Protein AF-A0A1Z8UTF1-F1 (afdb_monomer)

Mean predicted aligned error: 18.26 Å

Nearest PDB structures (foldseek):
  1o7l-assembly1_B  TM=7.188E-01  e=2.288E+00  Escherichia coli
  1o7l-assembly2_C  TM=7.324E-01  e=2.574E+00  Escherichia coli
  7r7i-assembly2_B  TM=6.126E-01  e=2.427E+00  Homo sapiens
  1o7l-assembly1_A  TM=3.893E-01  e=2.574E+00  Escherichia coli
  8zx1-assembly1_D  TM=6.559E-01  e=8.355E+00  Escherichia coli

pLDDT: mean 74.08, std 11.65, range [50.91, 92.0]

Structure (mmCIF, N/CA/C/O backbone):
data_AF-A0A1Z8UTF1-F1
#
_entry.id   AF-A0A1Z8UTF1-F1
#
loop_
_atom_site.group_PDB
_atom_site.id
_atom_site.type_symbol
_atom_site.label_atom_id
_atom_site.label_alt_id
_atom_site.label_comp_id
_atom_site.label_asym_id
_atom_site.label_entity_id
_atom_site.label_seq_id
_atom_site.pdbx_PDB_ins_code
_atom_site.Cartn_x
_atom_site.Cartn_y
_atom_site.Cartn_z
_atom_site.occupancy
_atom_site.B_iso_or_equiv
_atom_site.auth_seq_id
_atom_site.auth_comp_id
_atom_site.auth_asym_id
_atom_site.auth_atom_id
_atom_site.pdbx_PDB_model_num
ATOM 1 N N . MET A 1 1 ? -3.679 -26.122 74.736 1.00 54.91 1 MET A N 1
ATOM 2 C CA . MET A 1 1 ? -4.363 -24.857 74.346 1.00 54.91 1 MET A CA 1
ATOM 3 C C . MET A 1 1 ? -3.913 -24.250 73.009 1.00 54.91 1 MET A C 1
ATOM 5 O O . MET A 1 1 ? -4.765 -23.720 72.304 1.00 54.91 1 MET A O 1
ATOM 9 N N . LYS A 1 2 ? -2.637 -24.357 72.600 1.00 55.38 2 LYS A N 1
ATOM 10 C CA . LYS A 1 2 ? -2.102 -23.748 71.357 1.00 55.38 2 LYS A CA 1
ATOM 11 C C . LYS A 1 2 ? -2.865 -24.110 70.060 1.00 55.38 2 LYS A C 1
ATOM 13 O O . LYS 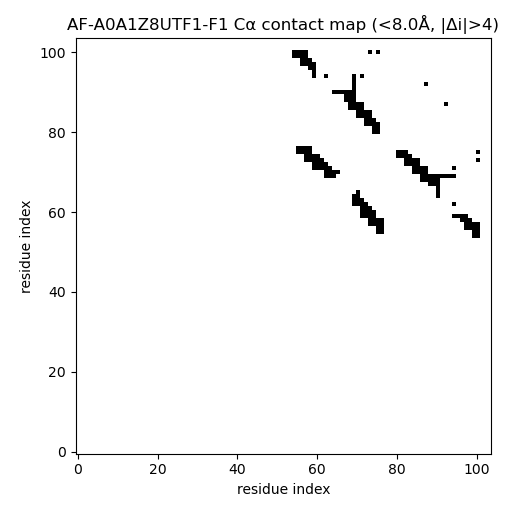A 1 2 ? -3.053 -23.252 69.202 1.00 55.38 2 LYS A O 1
AT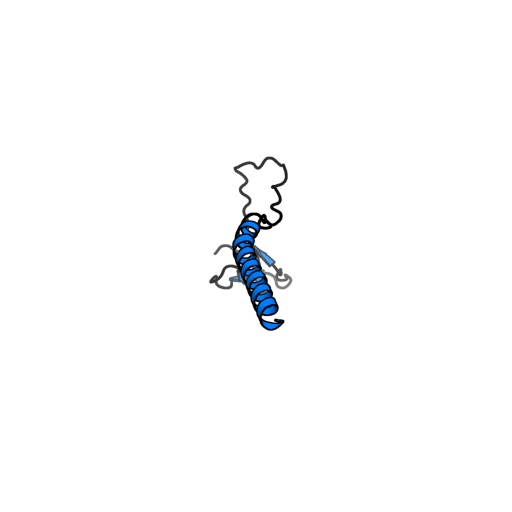OM 18 N N . ASN A 1 3 ? -3.388 -25.335 69.940 1.00 59.19 3 ASN A N 1
ATOM 19 C CA . ASN A 1 3 ? -4.069 -25.796 68.715 1.00 59.19 3 ASN A CA 1
ATOM 20 C C . ASN A 1 3 ? -5.473 -25.189 68.506 1.00 59.19 3 ASN A C 1
ATOM 22 O O . ASN A 1 3 ? -5.902 -25.025 67.364 1.00 59.19 3 ASN A O 1
ATOM 26 N N . LYS A 1 4 ? -6.180 -24.802 69.583 1.00 61.19 4 LYS A N 1
ATOM 27 C CA . LYS A 1 4 ? -7.477 -24.097 69.485 1.00 61.19 4 LYS A CA 1
ATOM 28 C C . LYS A 1 4 ? -7.295 -22.666 68.965 1.00 61.19 4 LYS A C 1
ATOM 30 O O . LYS A 1 4 ? -8.060 -22.235 68.108 1.00 61.19 4 LYS A O 1
ATOM 35 N N . ILE A 1 5 ? -6.248 -21.972 69.417 1.00 64.12 5 ILE A N 1
ATOM 36 C CA . ILE A 1 5 ? -5.926 -20.601 68.990 1.00 64.12 5 ILE A CA 1
ATOM 37 C C . ILE A 1 5 ? -5.532 -20.579 67.504 1.00 64.12 5 ILE A C 1
ATOM 39 O O . ILE A 1 5 ? -6.053 -19.757 66.751 1.00 64.12 5 ILE A O 1
ATOM 43 N N . LYS A 1 6 ? -4.721 -21.550 67.049 1.00 62.66 6 LYS A N 1
ATOM 44 C CA . LYS A 1 6 ? -4.388 -21.714 65.621 1.00 62.66 6 LYS A CA 1
ATOM 45 C C . LYS A 1 6 ? -5.628 -21.946 64.747 1.00 62.66 6 LYS A C 1
ATOM 47 O O . LYS A 1 6 ? -5.759 -21.311 63.707 1.00 62.66 6 LYS A O 1
ATOM 52 N N . LYS A 1 7 ? -6.582 -22.789 65.173 1.00 65.75 7 LYS A N 1
ATOM 53 C CA . LYS A 1 7 ? -7.844 -23.001 64.429 1.00 65.75 7 LYS A CA 1
ATOM 54 C C . LYS A 1 7 ? -8.691 -21.726 64.311 1.00 65.75 7 LYS A C 1
ATOM 56 O O . LYS A 1 7 ? -9.290 -21.500 63.264 1.00 65.75 7 LYS A O 1
ATOM 61 N N . ILE A 1 8 ? -8.736 -20.892 65.352 1.00 70.12 8 ILE A N 1
ATOM 62 C CA . ILE A 1 8 ? -9.473 -19.617 65.331 1.00 70.12 8 ILE A CA 1
ATOM 63 C C . ILE A 1 8 ? -8.789 -18.605 64.400 1.00 70.12 8 ILE A C 1
ATOM 65 O O . ILE A 1 8 ? -9.476 -17.938 63.630 1.00 70.12 8 ILE A O 1
ATOM 69 N N . GLN A 1 9 ? -7.454 -18.526 64.410 1.00 69.50 9 GLN A N 1
ATOM 70 C CA . GLN A 1 9 ? -6.699 -17.681 63.476 1.00 69.50 9 GLN A CA 1
ATOM 71 C C . GLN A 1 9 ? -6.912 -18.101 62.016 1.00 69.50 9 GLN A C 1
ATOM 73 O O . GLN A 1 9 ? -7.222 -17.252 61.186 1.00 69.50 9 GLN A O 1
ATOM 78 N N . MET A 1 10 ? -6.855 -19.402 61.711 1.00 72.06 10 MET A N 1
ATOM 79 C CA . MET A 1 10 ? -7.084 -19.905 60.348 1.00 72.06 10 MET A CA 1
ATOM 80 C C . MET A 1 10 ? -8.496 -19.597 59.837 1.00 72.06 10 MET A C 1
ATOM 82 O O . MET A 1 10 ? -8.660 -19.228 58.679 1.00 72.06 10 MET A O 1
ATOM 86 N N . ARG A 1 11 ? -9.518 -19.677 60.702 1.00 73.38 11 ARG A N 1
ATOM 87 C CA . ARG A 1 11 ? -10.898 -19.304 60.340 1.00 73.38 11 ARG A CA 1
ATOM 88 C C . ARG A 1 11 ? -11.039 -17.815 60.020 1.00 73.38 11 ARG A C 1
ATOM 90 O O . ARG A 1 11 ? -11.742 -17.477 59.077 1.00 73.38 11 ARG A O 1
ATOM 97 N N . LYS A 1 12 ? -10.357 -16.934 60.762 1.00 73.88 12 LYS A N 1
ATOM 98 C CA . LYS A 1 12 ? -10.355 -15.484 60.490 1.00 73.88 12 LYS A CA 1
ATOM 99 C C . LYS A 1 12 ? -9.678 -15.155 59.158 1.00 73.88 12 LYS A C 1
ATOM 101 O O . LYS A 1 12 ? -10.209 -14.352 58.400 1.00 73.88 12 LYS A O 1
ATOM 106 N N . ILE A 1 13 ? -8.562 -15.822 58.857 1.00 79.19 13 ILE A N 1
ATOM 107 C CA . ILE A 1 13 ? -7.843 -15.671 57.584 1.00 79.19 13 ILE A CA 1
ATOM 108 C C . ILE A 1 13 ? -8.728 -16.131 56.419 1.00 79.19 13 ILE A C 1
ATOM 110 O O . ILE A 1 13 ? -8.908 -15.386 55.458 1.00 79.19 13 ILE A O 1
ATOM 114 N N . LEU A 1 14 ? -9.362 -17.303 56.533 1.00 76.88 14 LEU A N 1
ATOM 115 C CA . LEU A 1 14 ? -10.258 -17.815 55.492 1.00 76.88 14 LEU A CA 1
ATOM 116 C C . LEU A 1 14 ? -11.429 -16.858 55.224 1.00 76.88 14 LEU A C 1
ATOM 118 O O . LEU A 1 14 ? -11.752 -16.578 54.074 1.00 76.88 14 LEU A O 1
ATOM 122 N N . ASN A 1 15 ? -12.017 -16.307 5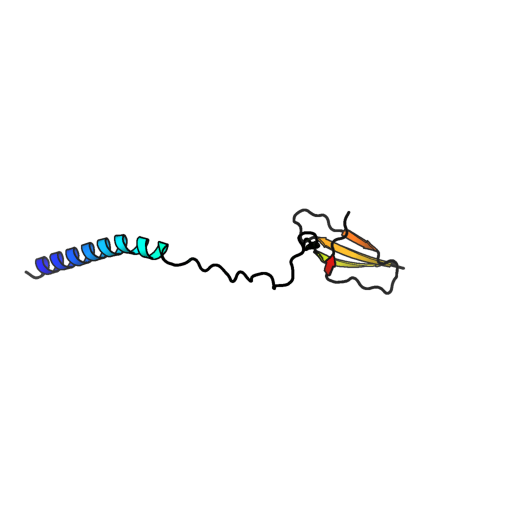6.290 1.00 77.38 15 ASN A N 1
ATOM 123 C CA . ASN A 1 15 ? -13.125 -15.364 56.177 1.00 77.38 15 ASN A CA 1
ATOM 124 C C . ASN A 1 15 ? -12.681 -14.032 55.546 1.00 77.38 15 ASN A C 1
ATOM 126 O O . ASN A 1 15 ? -13.404 -13.469 54.732 1.00 77.38 15 ASN A O 1
ATOM 130 N N . SER A 1 16 ? -11.466 -13.554 55.851 1.00 74.56 16 SER A N 1
ATOM 131 C CA . SER A 1 16 ? -10.913 -12.356 55.201 1.00 74.56 16 SER A CA 1
ATOM 132 C C . SER A 1 16 ? -10.662 -12.550 53.703 1.00 74.56 16 SER A C 1
ATOM 134 O O . SER A 1 16 ? -10.963 -11.653 52.921 1.00 74.56 16 SER A O 1
ATOM 136 N N . ILE A 1 17 ? -10.199 -13.730 53.278 1.00 80.88 17 ILE A N 1
ATOM 137 C CA . ILE A 1 17 ? -9.977 -14.048 51.857 1.00 80.88 17 ILE A CA 1
ATOM 138 C C . ILE A 1 17 ? -11.313 -14.085 51.095 1.00 80.88 17 ILE A C 1
ATOM 140 O O . ILE A 1 17 ? -11.414 -13.578 49.976 1.00 80.88 17 ILE A O 1
ATOM 144 N N . LEU A 1 18 ? -12.363 -14.624 51.720 1.00 77.19 18 LEU A N 1
ATOM 145 C CA . LEU A 1 18 ? -13.721 -14.656 51.167 1.00 77.19 18 LEU A CA 1
ATOM 146 C C . LEU A 1 18 ? -14.307 -13.249 50.964 1.00 77.19 18 LEU A C 1
ATOM 148 O O . LEU A 1 18 ? -14.915 -12.969 49.937 1.00 77.19 18 LEU A O 1
ATOM 152 N N . ILE A 1 19 ? -14.061 -12.333 51.901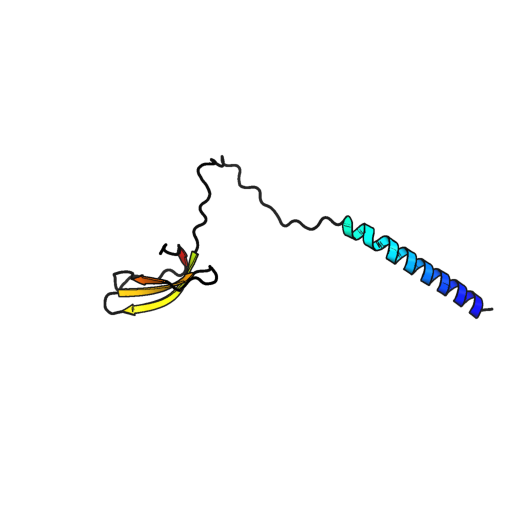 1.00 75.75 19 ILE A N 1
ATOM 153 C CA . ILE A 1 19 ? -14.506 -10.936 51.791 1.00 75.75 19 ILE A CA 1
ATOM 154 C C . ILE A 1 19 ? -13.751 -10.205 50.670 1.00 75.75 19 ILE A C 1
ATOM 156 O O . ILE A 1 19 ? -14.358 -9.495 49.870 1.00 75.75 19 ILE A O 1
ATOM 160 N N . ILE A 1 20 ? -12.435 -10.414 50.567 1.00 76.12 20 ILE A N 1
ATOM 161 C CA . ILE A 1 20 ? -11.594 -9.781 49.542 1.00 76.12 20 ILE A CA 1
ATOM 162 C C . ILE A 1 20 ? -12.002 -10.245 48.135 1.00 76.12 20 ILE A C 1
ATOM 164 O O . ILE A 1 20 ? -12.165 -9.420 47.240 1.00 76.12 20 ILE A O 1
ATOM 168 N N . THR A 1 21 ? -12.241 -11.544 47.937 1.00 74.81 21 THR A N 1
ATOM 169 C CA . THR A 1 21 ? -12.679 -12.087 46.635 1.00 74.81 21 THR A CA 1
ATOM 170 C C . THR A 1 21 ? -14.049 -11.567 46.191 1.00 74.81 21 THR A C 1
ATOM 172 O O . THR A 1 21 ? -14.263 -11.392 44.994 1.00 74.81 21 THR A O 1
ATOM 175 N N . PHE A 1 22 ? -14.945 -11.241 47.128 1.00 70.19 22 PHE A N 1
ATOM 176 C CA . PHE A 1 22 ? -16.245 -10.638 46.819 1.00 70.19 22 PHE A CA 1
ATOM 177 C C . PHE A 1 22 ? -16.165 -9.132 46.498 1.00 70.19 22 PHE A C 1
ATOM 179 O O . PHE A 1 22 ? -16.981 -8.621 45.736 1.00 70.19 22 PHE A O 1
ATOM 186 N N . LEU A 1 23 ? -15.174 -8.413 47.039 1.00 67.69 23 LEU A N 1
ATOM 187 C CA . LEU A 1 23 ? -15.019 -6.958 46.871 1.00 67.69 23 LEU A CA 1
ATOM 188 C C . LEU A 1 23 ? -14.171 -6.537 45.658 1.00 67.69 23 LEU A C 1
ATOM 190 O O . LEU A 1 23 ? -14.317 -5.417 45.181 1.00 67.69 23 LEU A O 1
ATOM 194 N N . ILE A 1 24 ? -13.300 -7.397 45.126 1.00 66.06 24 ILE A N 1
ATOM 195 C CA . ILE A 1 24 ? -12.437 -7.062 43.972 1.00 66.06 24 ILE A CA 1
ATOM 196 C C . ILE A 1 24 ? -13.204 -6.821 42.645 1.00 66.06 24 ILE A C 1
ATOM 198 O O . ILE A 1 24 ? -12.811 -5.914 41.902 1.00 66.06 24 ILE A O 1
ATOM 202 N N . PRO A 1 25 ? -14.291 -7.550 42.301 1.00 66.31 25 PRO A N 1
ATOM 203 C CA . PRO A 1 25 ? -14.962 -7.383 41.008 1.00 66.31 25 PRO A CA 1
ATOM 204 C C . PRO A 1 25 ? -15.567 -5.989 40.793 1.00 66.31 25 PRO A C 1
ATOM 206 O O . PRO A 1 25 ? -15.573 -5.497 39.663 1.00 66.31 25 PRO A O 1
ATOM 209 N N . SER A 1 26 ? -16.028 -5.319 41.854 1.00 61.50 26 SER A N 1
ATOM 210 C CA . SER A 1 26 ? -16.655 -3.992 41.757 1.00 61.50 26 SER A CA 1
ATOM 211 C C . SER A 1 26 ? -15.663 -2.893 41.365 1.00 61.50 26 SER A C 1
ATOM 213 O O . SER A 1 26 ? -16.026 -1.964 40.644 1.00 61.50 26 SER A O 1
ATOM 215 N N . ILE A 1 27 ? -14.390 -3.027 41.747 1.00 61.44 27 ILE A N 1
ATOM 216 C CA . ILE A 1 27 ? -13.339 -2.054 41.420 1.00 61.44 27 ILE A CA 1
ATOM 217 C C . ILE A 1 27 ? -12.987 -2.132 39.927 1.00 61.44 27 ILE A C 1
ATOM 219 O O . ILE A 1 27 ? -12.802 -1.101 39.283 1.00 61.44 27 ILE A O 1
ATOM 223 N N . SER A 1 28 ? -12.989 -3.332 39.337 1.00 60.22 28 SER A N 1
ATOM 224 C CA . SER A 1 28 ? -12.630 -3.540 37.924 1.00 60.22 28 SER A CA 1
ATOM 225 C C . SER A 1 28 ? -13.574 -2.857 36.921 1.00 60.22 28 SER A C 1
ATOM 227 O O . SER A 1 28 ? -13.146 -2.481 35.832 1.00 60.22 28 SER A O 1
ATOM 229 N N . ILE A 1 29 ? -14.837 -2.638 37.302 1.00 61.66 29 ILE A N 1
ATOM 230 C CA . ILE A 1 29 ? -15.855 -1.971 36.471 1.00 61.66 29 ILE A CA 1
ATOM 231 C C . ILE A 1 29 ? -15.664 -0.445 36.474 1.00 61.66 29 ILE A C 1
ATOM 233 O O . ILE A 1 29 ? -16.003 0.222 35.498 1.00 61.66 29 ILE A O 1
ATOM 237 N N . SER A 1 30 ? -15.083 0.105 37.545 1.00 59.81 30 SER A N 1
ATOM 238 C CA . SER A 1 30 ? -14.828 1.544 37.697 1.00 59.81 30 SER A CA 1
ATOM 239 C C . SER A 1 30 ? -13.543 2.039 37.033 1.00 59.81 30 SER A C 1
ATOM 241 O O . SER A 1 30 ? -13.357 3.248 36.918 1.00 59.81 30 SER A O 1
ATOM 243 N N . ILE A 1 31 ? -12.662 1.141 36.574 1.00 63.06 31 ILE A N 1
ATOM 244 C CA . ILE A 1 31 ? -11.443 1.542 35.866 1.00 63.06 31 ILE A CA 1
ATOM 245 C C . ILE A 1 31 ? -11.861 2.026 34.472 1.00 63.06 31 ILE A C 1
ATOM 247 O O . ILE A 1 31 ? -12.337 1.218 33.664 1.00 63.06 31 ILE A O 1
ATOM 251 N N . PRO A 1 32 ? -11.701 3.323 34.145 1.00 63.31 32 PRO A N 1
ATOM 252 C CA . PRO A 1 32 ? -11.996 3.802 32.809 1.00 63.31 32 PRO A CA 1
ATOM 253 C C . PRO A 1 32 ? -11.063 3.078 31.839 1.00 63.31 32 PRO A C 1
ATOM 255 O O . PRO A 1 32 ? -9.844 3.242 31.889 1.00 63.31 32 PRO A O 1
ATOM 258 N N . LYS A 1 33 ? -11.639 2.247 30.960 1.00 65.62 33 LYS A N 1
ATOM 259 C CA . LYS A 1 33 ? -10.919 1.657 29.825 1.00 65.62 33 LYS A CA 1
ATOM 260 C C . LYS A 1 33 ? -10.182 2.800 29.137 1.00 65.62 33 LYS A C 1
ATOM 262 O O . LYS A 1 33 ? -10.832 3.767 28.736 1.00 65.62 33 LYS A O 1
ATOM 267 N N . SER A 1 34 ? -8.858 2.716 29.039 1.00 60.91 34 SER A N 1
ATOM 268 C CA . SER A 1 34 ? -8.034 3.714 28.365 1.00 60.91 34 SER A CA 1
ATOM 269 C C . SER A 1 34 ? -8.470 3.810 26.902 1.00 60.91 34 SER A C 1
ATOM 271 O O . SER A 1 34 ? -8.008 3.083 26.026 1.00 60.91 34 SER A O 1
ATOM 273 N N . LYS A 1 35 ? -9.429 4.697 26.624 1.00 60.59 35 LYS A N 1
ATOM 274 C CA . LYS A 1 35 ? -9.753 5.107 25.265 1.00 60.59 35 LYS A CA 1
ATOM 275 C C . LYS A 1 35 ? -8.495 5.790 24.749 1.00 60.59 35 LYS A C 1
ATOM 277 O O . LYS A 1 35 ? -8.080 6.813 25.291 1.00 60.59 35 LYS A O 1
ATOM 282 N N . GLY A 1 36 ? -7.858 5.181 23.751 1.00 65.06 36 GLY A N 1
ATOM 283 C CA . GLY A 1 36 ? -6.748 5.800 23.038 1.00 65.06 36 GLY A CA 1
ATOM 284 C C . GLY A 1 36 ? -7.109 7.224 22.607 1.00 65.06 36 GLY A C 1
ATOM 285 O O . GLY A 1 36 ? -8.286 7.560 22.442 1.00 65.06 36 GLY A O 1
ATOM 286 N N . ARG A 1 37 ? -6.088 8.072 22.453 1.00 61.06 37 ARG A N 1
ATOM 287 C CA . ARG A 1 37 ? -6.254 9.477 22.066 1.00 61.06 37 ARG A CA 1
ATOM 288 C C . ARG A 1 37 ? -7.076 9.563 20.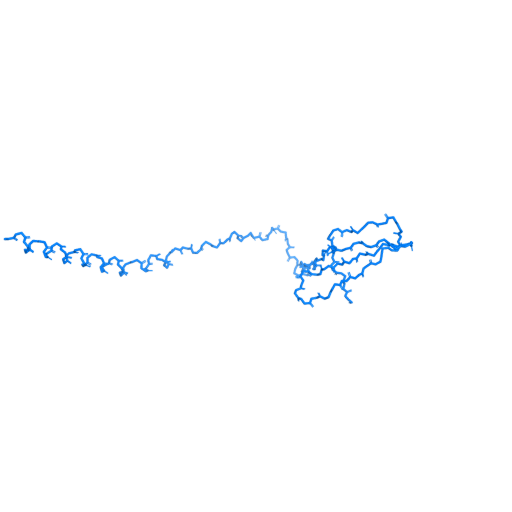783 1.00 61.06 37 ARG A C 1
ATOM 290 O O . ARG A 1 37 ? -6.609 9.190 19.712 1.00 61.06 37 ARG A O 1
ATOM 297 N N . THR A 1 38 ? -8.310 10.032 20.912 1.00 63.81 38 THR A N 1
ATOM 298 C CA . THR A 1 38 ? -9.150 10.359 19.765 1.00 63.81 38 THR A CA 1
ATOM 299 C C . THR A 1 38 ? -8.911 11.834 19.494 1.00 63.81 38 THR A C 1
ATOM 301 O O . THR A 1 38 ? -9.404 12.683 20.230 1.00 63.81 38 THR A O 1
ATOM 304 N N . TYR A 1 39 ? -8.062 12.135 18.514 1.00 54.75 39 TYR A N 1
ATOM 305 C CA . TYR A 1 39 ? -7.832 13.509 18.084 1.00 54.75 39 TYR A CA 1
ATOM 306 C C . TYR A 1 39 ? -9.093 14.000 17.372 1.00 54.75 39 TYR A C 1
ATOM 308 O O . TYR A 1 39 ? -9.574 13.351 16.440 1.00 54.75 39 TYR A O 1
ATOM 316 N N . ALA A 1 40 ? -9.657 15.106 17.855 1.00 65.44 40 ALA A N 1
ATOM 317 C CA . ALA A 1 40 ? -10.715 15.803 17.142 1.00 65.44 40 ALA A CA 1
ATOM 318 C C . ALA A 1 40 ? -10.151 16.305 15.799 1.00 65.44 40 ALA A C 1
ATOM 320 O O . ALA A 1 40 ? -8.989 16.717 15.758 1.00 65.44 40 ALA A O 1
ATOM 321 N N . PRO A 1 41 ? -10.919 16.236 14.700 1.00 63.00 41 PRO A N 1
ATOM 322 C CA . PRO A 1 41 ? -10.486 16.826 13.440 1.00 63.00 41 PRO A CA 1
ATOM 323 C C . PRO A 1 41 ? -10.255 18.328 13.644 1.00 63.00 41 PRO A C 1
ATOM 325 O O . PRO A 1 41 ? -11.051 18.978 14.320 1.00 63.00 41 PRO A O 1
ATOM 328 N N . GLU A 1 42 ? -9.156 18.852 13.094 1.00 68.31 42 GLU A N 1
ATOM 329 C CA . GLU A 1 42 ? -8.799 20.271 13.195 1.00 68.31 42 GLU A CA 1
ATOM 330 C C . GLU A 1 42 ? -9.965 21.162 12.742 1.00 68.31 42 GLU A C 1
ATOM 332 O O . GLU A 1 42 ? -10.651 20.852 11.763 1.00 68.31 42 GLU A O 1
ATOM 337 N N . GLU A 1 43 ? -10.201 22.251 13.481 1.00 57.19 43 GLU A N 1
ATOM 338 C CA . GLU A 1 43 ? -11.278 23.220 13.260 1.00 57.19 43 GLU A CA 1
ATOM 339 C C . GLU A 1 43 ? -11.053 24.014 11.962 1.00 57.19 43 GLU A C 1
ATOM 341 O O . GLU A 1 43 ? -10.668 25.177 11.949 1.00 57.19 43 GLU A O 1
ATOM 346 N N . GLY A 1 44 ? -11.304 23.365 10.833 1.00 53.56 44 GLY A N 1
ATOM 347 C CA . GLY A 1 44 ? -11.541 23.987 9.541 1.00 53.56 44 GLY A CA 1
ATOM 348 C C . GLY A 1 44 ? -12.870 23.457 9.035 1.00 53.56 44 GLY A C 1
ATOM 349 O O . GLY A 1 44 ? -13.071 22.245 9.016 1.00 53.56 44 GLY A O 1
ATOM 350 N N . THR A 1 45 ? -13.791 24.352 8.681 1.00 57.12 45 THR A N 1
ATOM 351 C CA . THR A 1 45 ? -15.135 24.072 8.155 1.00 57.12 45 THR A CA 1
ATOM 352 C C . THR A 1 45 ? -15.164 22.803 7.302 1.00 57.12 45 THR A C 1
ATOM 354 O O . THR A 1 45 ? -14.811 22.800 6.122 1.00 57.12 45 THR A O 1
ATOM 357 N N . PHE A 1 46 ? -15.577 21.699 7.932 1.00 50.91 46 PHE A N 1
ATOM 358 C CA . PHE A 1 46 ? -15.707 20.397 7.296 1.00 50.91 46 PHE A CA 1
ATOM 359 C C . PHE A 1 46 ? -16.931 20.449 6.386 1.00 50.91 46 PHE A C 1
ATOM 361 O O . PHE A 1 46 ? -18.049 20.075 6.746 1.00 50.91 46 PHE A O 1
ATOM 368 N N . ASP A 1 47 ? -16.718 21.026 5.212 1.00 58.41 47 ASP A N 1
ATOM 369 C CA . ASP A 1 47 ? -17.688 21.144 4.147 1.00 58.41 47 ASP A CA 1
ATOM 370 C C . ASP A 1 47 ? -18.187 19.728 3.819 1.00 58.41 47 ASP A C 1
ATOM 372 O O . ASP A 1 47 ? -17.416 18.882 3.361 1.00 58.41 47 ASP A O 1
ATOM 376 N N . ARG A 1 48 ? -19.466 19.417 4.087 1.00 59.12 48 ARG A N 1
ATOM 377 C CA . ARG A 1 48 ? -20.025 18.047 3.959 1.00 59.12 48 ARG A CA 1
ATOM 378 C C . ARG A 1 48 ? -19.867 17.457 2.547 1.00 59.12 48 ARG A C 1
ATOM 380 O O . ARG A 1 48 ? -20.039 16.253 2.357 1.00 59.12 48 ARG A O 1
ATOM 387 N N . ARG A 1 49 ? -19.549 18.302 1.559 1.00 57.81 49 ARG A N 1
ATOM 388 C CA . ARG A 1 49 ? -19.272 17.937 0.163 1.00 57.81 49 ARG A CA 1
ATOM 389 C C . ARG A 1 49 ? -17.817 17.511 -0.076 1.00 57.81 49 ARG A C 1
ATOM 391 O O . ARG A 1 49 ? -17.571 16.722 -0.985 1.00 57.81 49 ARG A O 1
ATOM 398 N N . LYS A 1 50 ? -16.862 17.939 0.756 1.00 56.66 50 LYS A N 1
ATOM 399 C CA . LYS A 1 50 ? -15.468 17.465 0.750 1.00 56.66 50 LYS A CA 1
ATOM 400 C C . LYS A 1 50 ? -15.340 16.229 1.637 1.00 56.66 50 LYS A C 1
ATOM 402 O O . LYS A 1 50 ? -14.735 16.238 2.704 1.00 56.66 50 LYS A O 1
ATOM 407 N N . ARG A 1 51 ? -15.916 15.116 1.182 1.00 58.41 51 ARG A N 1
ATOM 408 C CA . ARG A 1 51 ? -15.631 13.808 1.780 1.00 58.41 51 ARG A CA 1
ATOM 409 C C . ARG A 1 51 ? -14.131 13.535 1.586 1.00 58.41 51 ARG A C 1
ATOM 411 O O . ARG A 1 51 ? -13.666 13.543 0.450 1.00 58.41 51 ARG A O 1
ATOM 418 N N . ILE A 1 52 ? -13.373 13.319 2.663 1.00 62.09 52 ILE A N 1
ATOM 419 C CA . ILE A 1 52 ? -11.951 12.950 2.574 1.00 62.09 52 ILE A CA 1
ATOM 420 C C . ILE A 1 52 ? -11.870 11.596 1.850 1.00 62.09 52 ILE A C 1
ATOM 422 O O . ILE A 1 52 ? -12.190 10.552 2.418 1.00 62.09 52 ILE A O 1
ATOM 426 N N . VAL A 1 53 ? -11.511 11.608 0.563 1.00 64.50 53 VAL A N 1
ATOM 427 C CA . VAL A 1 53 ? -11.363 10.391 -0.244 1.00 64.50 53 VAL A CA 1
ATOM 428 C C . VAL A 1 53 ? -10.011 9.768 0.085 1.00 64.50 53 VAL A C 1
ATOM 430 O O . VAL A 1 53 ? -8.983 10.163 -0.459 1.00 64.50 53 VAL A O 1
ATOM 433 N N . ILE A 1 54 ? -10.006 8.779 0.979 1.00 65.06 54 ILE A N 1
ATOM 434 C CA . ILE A 1 54 ? -8.806 7.988 1.268 1.00 65.06 54 ILE A CA 1
ATOM 435 C C . ILE A 1 54 ? -8.540 7.079 0.062 1.00 65.06 54 ILE A C 1
ATOM 437 O O . ILE A 1 54 ? -9.268 6.114 -0.182 1.00 65.06 54 ILE A O 1
ATOM 441 N N . GLN A 1 55 ? -7.511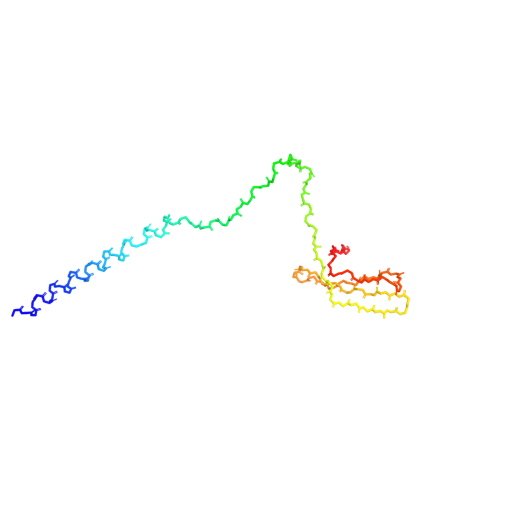 7.406 -0.722 1.00 77.00 55 GLN A N 1
ATOM 442 C CA . GLN A 1 55 ? -7.117 6.606 -1.879 1.00 77.00 55 GLN A CA 1
ATOM 443 C C . GLN A 1 55 ? -6.363 5.341 -1.426 1.00 77.00 55 GLN A C 1
ATOM 445 O O . GLN A 1 55 ? -5.455 5.434 -0.597 1.00 77.00 55 GLN A O 1
ATOM 450 N N . PRO A 1 56 ? -6.704 4.148 -1.948 1.00 80.19 56 PRO A N 1
ATOM 451 C CA . PRO A 1 56 ? -5.988 2.924 -1.610 1.00 80.19 56 PRO A CA 1
ATOM 452 C C . PRO A 1 56 ? -4.566 2.953 -2.183 1.00 80.19 56 PRO A C 1
ATOM 454 O O . PRO A 1 56 ? -4.380 3.224 -3.369 1.00 80.19 56 PRO A O 1
ATOM 457 N N . LYS A 1 57 ? -3.574 2.628 -1.348 1.00 87.69 57 LYS A N 1
ATOM 458 C CA . LYS A 1 57 ? -2.162 2.563 -1.741 1.00 87.69 57 LYS A CA 1
ATOM 459 C C . LYS A 1 57 ? -1.739 1.160 -2.177 1.00 87.69 57 LYS A C 1
ATOM 461 O O . LYS A 1 57 ? -2.193 0.155 -1.623 1.00 87.69 57 LYS A O 1
ATOM 466 N N . CYS A 1 58 ? -0.836 1.120 -3.148 1.00 89.62 58 CYS A N 1
ATOM 467 C CA . CYS A 1 58 ? -0.199 -0.070 -3.690 1.00 89.62 58 CYS A CA 1
ATOM 468 C C . CYS A 1 58 ? 1.323 0.042 -3.521 1.00 89.62 58 CYS A C 1
ATOM 470 O O . CYS A 1 58 ? 1.886 1.127 -3.674 1.00 89.62 58 CYS A O 1
ATOM 472 N N . ARG A 1 59 ? 1.982 -1.072 -3.196 1.00 89.62 59 ARG A N 1
ATOM 473 C CA . ARG A 1 59 ? 3.434 -1.148 -2.967 1.00 89.62 59 ARG A CA 1
ATOM 474 C C . ARG A 1 59 ? 4.122 -1.869 -4.111 1.00 89.62 59 ARG A C 1
ATOM 476 O O . ARG A 1 59 ? 3.576 -2.842 -4.621 1.00 89.62 59 ARG A O 1
ATOM 483 N N . LEU A 1 60 ? 5.294 -1.393 -4.509 1.00 91.62 60 LEU A N 1
ATOM 484 C CA . LEU A 1 60 ? 6.089 -2.032 -5.553 1.00 91.62 60 LEU A CA 1
ATOM 485 C C . LEU A 1 60 ? 6.603 -3.398 -5.070 1.00 91.62 60 LEU A C 1
ATOM 487 O O . LEU A 1 60 ? 7.148 -3.497 -3.972 1.00 91.62 60 LEU A O 1
ATOM 491 N N . ILE A 1 61 ? 6.434 -4.428 -5.898 1.00 91.94 61 ILE A N 1
ATOM 492 C CA . ILE A 1 61 ? 6.961 -5.784 -5.687 1.00 91.94 61 ILE A CA 1
ATOM 493 C C . ILE A 1 61 ? 8.225 -5.978 -6.517 1.00 91.94 61 ILE A C 1
ATOM 495 O O . ILE A 1 61 ? 9.249 -6.423 -6.006 1.00 91.94 61 ILE A O 1
ATOM 499 N N . SER A 1 62 ? 8.140 -5.658 -7.809 1.00 89.19 62 SER A N 1
ATOM 500 C CA . SER A 1 62 ? 9.221 -5.889 -8.757 1.00 89.19 62 SER A CA 1
ATOM 501 C C . SER A 1 62 ? 9.258 -4.827 -9.839 1.00 89.19 62 SER A C 1
ATOM 503 O O . SER A 1 62 ? 8.222 -4.363 -10.309 1.00 89.19 62 SER A O 1
ATOM 505 N N . GLU A 1 63 ? 10.472 -4.504 -10.261 1.00 88.56 63 GLU A N 1
ATOM 506 C CA . GLU A 1 63 ? 10.768 -3.685 -11.428 1.00 88.56 63 GLU A CA 1
ATOM 507 C C . GLU A 1 63 ? 11.472 -4.574 -12.455 1.00 88.56 63 GLU A C 1
ATOM 509 O O . GLU A 1 63 ? 12.442 -5.264 -12.131 1.00 88.56 63 GLU A O 1
ATOM 514 N N . ARG A 1 64 ? 10.970 -4.591 -13.690 1.00 88.12 64 ARG A N 1
ATOM 515 C CA . ARG A 1 64 ? 11.574 -5.308 -14.815 1.00 88.12 64 ARG A CA 1
ATOM 516 C C . ARG A 1 64 ? 11.889 -4.313 -15.919 1.00 88.12 64 ARG A C 1
ATOM 518 O O . ARG A 1 64 ? 10.994 -3.642 -16.424 1.00 88.12 64 ARG A O 1
ATOM 525 N N . LYS A 1 65 ? 13.161 -4.238 -16.306 1.00 86.69 65 LYS A N 1
ATOM 526 C CA . LYS A 1 65 ? 13.614 -3.406 -17.424 1.00 86.69 65 LYS A CA 1
ATOM 527 C C . LYS A 1 65 ? 13.525 -4.222 -18.706 1.00 86.69 65 LYS A C 1
ATOM 529 O O . LYS A 1 65 ? 14.179 -5.255 -18.827 1.00 86.69 65 LYS A O 1
ATOM 534 N N . VAL A 1 66 ? 12.690 -3.772 -19.627 1.00 83.75 66 VAL A N 1
ATOM 535 C CA . VAL A 1 66 ? 12.491 -4.357 -20.954 1.00 83.75 66 VAL A CA 1
ATOM 536 C C . VAL A 1 66 ? 13.148 -3.404 -21.963 1.00 83.75 66 VAL A C 1
ATOM 538 O O . VAL A 1 66 ? 13.197 -2.200 -21.714 1.00 83.75 66 VAL A O 1
ATOM 541 N N . PRO A 1 67 ? 13.712 -3.877 -23.084 1.00 83.75 67 PRO A N 1
ATOM 542 C CA . PRO A 1 67 ? 14.232 -2.971 -24.103 1.00 83.75 67 PRO A CA 1
ATOM 543 C C . PRO A 1 67 ? 13.158 -1.960 -24.539 1.00 83.75 67 PRO A C 1
ATOM 545 O O . PRO A 1 67 ? 12.138 -2.337 -25.107 1.00 83.75 67 PRO A O 1
ATOM 548 N N . GLY A 1 68 ? 13.389 -0.681 -24.228 1.00 82.00 68 GLY A N 1
ATOM 549 C CA . GLY A 1 68 ? 12.464 0.421 -24.507 1.00 82.00 68 GLY A CA 1
ATOM 550 C C . GLY A 1 68 ? 11.430 0.739 -23.417 1.00 82.00 68 GLY A C 1
ATOM 551 O O . GLY A 1 68 ? 10.734 1.739 -23.564 1.00 82.00 68 GLY A O 1
ATOM 552 N N . ASP A 1 69 ? 11.335 -0.028 -22.322 1.00 83.31 69 ASP A N 1
ATOM 553 C CA . ASP A 1 69 ? 10.327 0.209 -21.275 1.00 83.31 69 ASP A CA 1
ATOM 554 C C . ASP A 1 69 ? 10.732 -0.303 -19.877 1.00 83.31 69 ASP A C 1
ATOM 556 O O . ASP A 1 69 ? 11.634 -1.122 -19.702 1.00 83.31 69 ASP A O 1
ATOM 560 N N . VAL A 1 70 ? 10.030 0.165 -18.850 1.00 85.88 70 VAL A N 1
ATOM 561 C CA . VAL A 1 70 ? 10.154 -0.295 -17.469 1.00 85.88 70 VAL A CA 1
ATOM 562 C C . VAL A 1 70 ? 8.780 -0.739 -16.979 1.00 85.88 70 VAL A C 1
ATOM 564 O O . VAL A 1 70 ? 7.828 0.043 -16.937 1.00 85.88 70 VAL A O 1
ATOM 567 N N . VAL A 1 71 ? 8.691 -2.016 -16.605 1.00 88.31 71 VAL A N 1
ATOM 568 C CA . VAL A 1 71 ? 7.476 -2.653 -16.093 1.00 88.31 71 VAL A CA 1
ATOM 569 C C . VAL A 1 71 ? 7.548 -2.722 -14.573 1.00 88.31 71 VAL A C 1
ATOM 571 O O . VAL A 1 71 ? 8.437 -3.359 -14.005 1.00 88.31 71 VAL A O 1
ATOM 574 N N . CYS A 1 72 ? 6.585 -2.089 -13.913 1.00 89.94 72 CYS A N 1
ATOM 575 C CA . CYS A 1 72 ? 6.456 -2.055 -12.463 1.00 89.94 72 CYS A CA 1
ATOM 576 C C . CYS A 1 72 ? 5.286 -2.936 -12.016 1.00 89.94 72 CYS A C 1
ATOM 578 O O . CYS A 1 72 ? 4.137 -2.675 -12.374 1.00 89.94 72 CYS A O 1
ATOM 580 N N . THR A 1 73 ? 5.550 -3.943 -11.188 1.00 91.00 73 THR A N 1
ATOM 581 C CA . THR A 1 73 ? 4.513 -4.798 -10.595 1.00 91.00 73 THR A CA 1
ATOM 582 C C . THR A 1 73 ? 4.197 -4.325 -9.182 1.00 91.00 73 THR A C 1
ATOM 584 O O . THR A 1 73 ? 5.083 -4.252 -8.331 1.00 91.00 73 T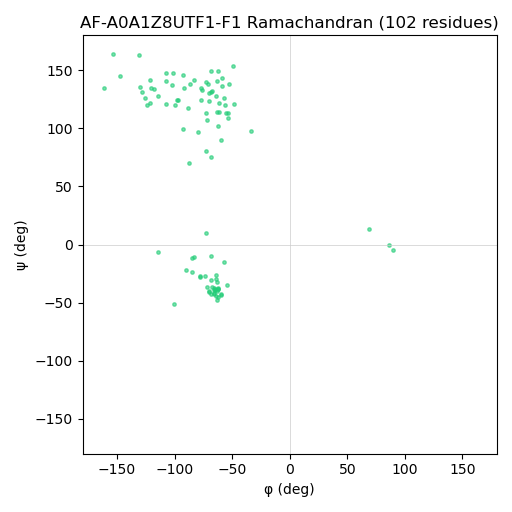HR A O 1
ATOM 587 N N . TYR A 1 74 ? 2.929 -4.034 -8.911 1.00 92.00 74 TYR A N 1
ATOM 588 C CA . TYR A 1 74 ? 2.443 -3.477 -7.656 1.00 92.00 74 TYR A CA 1
ATOM 589 C C . TYR A 1 74 ? 1.466 -4.415 -6.938 1.00 92.00 74 TYR A C 1
ATOM 591 O O . TYR A 1 74 ? 0.493 -4.886 -7.531 1.00 92.00 74 TYR A O 1
ATOM 599 N N . GLN A 1 75 ? 1.668 -4.592 -5.630 1.00 89.88 75 GLN A N 1
ATOM 600 C CA . GLN A 1 75 ? 0.757 -5.296 -4.732 1.00 89.88 75 GLN A CA 1
ATOM 601 C C . GLN A 1 75 ? -0.234 -4.324 -4.104 1.00 89.88 75 GLN A C 1
ATOM 603 O O . GLN A 1 75 ? 0.145 -3.278 -3.565 1.00 89.88 75 GLN A O 1
ATOM 608 N N . SER A 1 76 ? -1.511 -4.696 -4.086 1.00 87.31 76 SER A N 1
ATOM 609 C CA . SER A 1 76 ? -2.507 -3.964 -3.306 1.00 87.31 76 SER A CA 1
ATOM 610 C C . SER A 1 76 ? -2.497 -4.410 -1.846 1.00 87.31 76 SER A C 1
ATOM 612 O O . SER A 1 76 ? -2.422 -5.597 -1.549 1.00 87.31 76 SER A O 1
ATOM 614 N N . GLN A 1 77 ? -2.676 -3.467 -0.918 1.00 81.06 77 GLN A N 1
ATOM 615 C CA . GLN A 1 77 ? -2.874 -3.787 0.503 1.00 81.06 77 GLN A CA 1
ATOM 616 C C . GLN A 1 77 ? -4.223 -4.475 0.791 1.00 81.06 77 GLN A C 1
ATOM 618 O O . GLN A 1 77 ? -4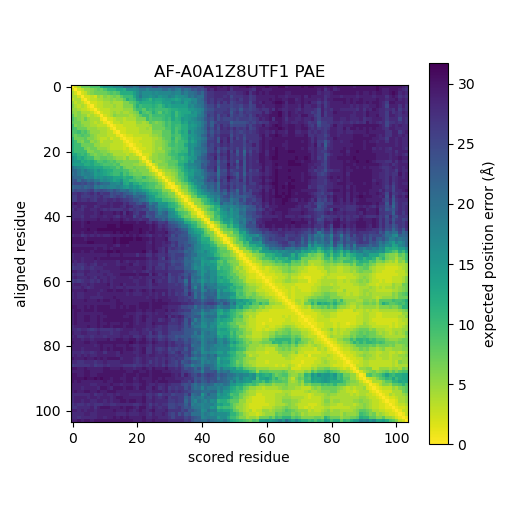.456 -4.958 1.899 1.00 81.06 77 GLN A O 1
ATOM 623 N N . LYS A 1 78 ? -5.142 -4.523 -0.184 1.00 82.12 78 LYS A N 1
ATOM 624 C CA . LYS A 1 78 ? -6.423 -5.219 -0.035 1.00 82.12 78 LYS A CA 1
ATOM 625 C C . LYS A 1 78 ? -6.231 -6.730 -0.167 1.00 82.12 78 LYS A C 1
ATOM 627 O O . LYS A 1 78 ? -5.760 -7.211 -1.194 1.00 82.12 78 LYS A O 1
ATOM 632 N N . ARG A 1 79 ? -6.673 -7.483 0.847 1.00 75.94 79 ARG A N 1
ATOM 633 C CA . ARG A 1 79 ? -6.670 -8.955 0.825 1.00 75.94 79 ARG A CA 1
ATOM 634 C C . ARG A 1 79 ? -7.463 -9.477 -0.382 1.00 75.94 79 ARG A C 1
ATOM 636 O O . ARG A 1 79 ? -8.614 -9.092 -0.566 1.00 75.94 79 ARG A O 1
ATOM 643 N N . GLY A 1 80 ? -6.838 -10.338 -1.187 1.00 79.19 80 GLY A N 1
ATOM 644 C CA . GLY A 1 80 ? -7.452 -10.984 -2.358 1.00 79.19 80 GLY A CA 1
ATOM 645 C C . GLY A 1 80 ? -7.391 -10.189 -3.669 1.00 79.19 80 GLY A C 1
ATOM 646 O O . GLY A 1 80 ? -7.873 -10.670 -4.693 1.00 79.19 80 GLY A O 1
ATOM 647 N N . ALA A 1 81 ? -6.805 -8.989 -3.678 1.00 82.62 81 ALA A N 1
ATOM 648 C CA . ALA A 1 81 ? -6.576 -8.256 -4.918 1.00 82.62 81 ALA A CA 1
ATOM 649 C C . ALA A 1 81 ? -5.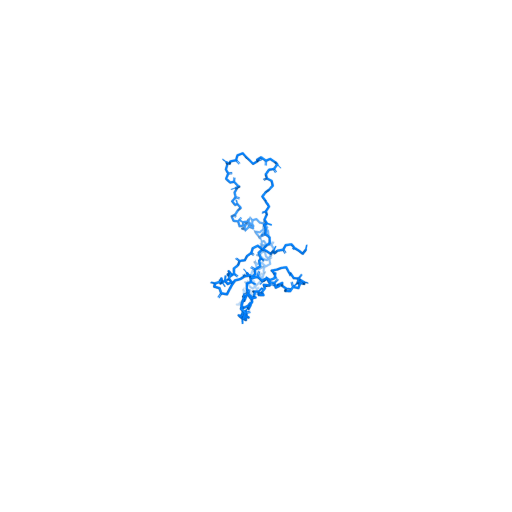377 -8.843 -5.683 1.00 82.62 81 ALA A C 1
ATOM 651 O O . ALA A 1 81 ? -4.332 -9.099 -5.093 1.00 82.62 81 ALA A O 1
ATOM 652 N N . LYS A 1 82 ? -5.539 -9.034 -7.000 1.00 85.31 82 LYS A N 1
ATOM 653 C CA . LYS A 1 82 ? -4.443 -9.444 -7.890 1.00 85.31 82 LYS A CA 1
ATOM 654 C C . LYS A 1 82 ? -3.412 -8.324 -8.028 1.00 85.31 82 LYS A C 1
ATOM 656 O O . LYS A 1 82 ? -3.787 -7.145 -8.016 1.00 85.31 82 LYS A O 1
ATOM 661 N N . ASP A 1 83 ? -2.163 -8.719 -8.231 1.00 87.69 83 ASP A N 1
ATOM 662 C CA . ASP A 1 83 ? -1.069 -7.807 -8.549 1.00 87.69 83 ASP A CA 1
ATOM 663 C C . ASP A 1 83 ? -1.336 -7.088 -9.876 1.00 87.69 83 ASP A C 1
ATOM 665 O O . ASP A 1 83 ? -2.040 -7.598 -10.756 1.00 87.69 83 ASP A O 1
ATOM 669 N N . LYS A 1 84 ? -0.836 -5.857 -9.984 1.00 85.94 84 LYS A N 1
ATOM 670 C CA . LYS A 1 84 ? -1.053 -4.988 -11.145 1.00 85.94 84 LYS A CA 1
ATOM 671 C C . LYS A 1 84 ? 0.271 -4.606 -11.773 1.00 85.94 84 LYS A C 1
ATOM 673 O O . LYS A 1 84 ? 1.181 -4.202 -11.059 1.00 85.94 84 LYS A O 1
ATOM 678 N N . GLU A 1 85 ? 0.344 -4.683 -13.091 1.00 88.00 85 GLU A N 1
ATOM 679 C CA . GLU A 1 85 ? 1.516 -4.281 -13.865 1.00 88.00 85 GLU A CA 1
ATOM 680 C C . GLU A 1 85 ? 1.268 -2.916 -14.506 1.00 88.00 85 GLU A C 1
ATOM 682 O O . GLU A 1 85 ? 0.165 -2.631 -14.978 1.00 88.00 85 GLU A O 1
ATOM 687 N N . ILE A 1 86 ? 2.280 -2.054 -14.467 1.00 86.69 86 ILE A N 1
ATOM 688 C CA . ILE A 1 86 ? 2.253 -0.709 -15.040 1.00 86.69 86 ILE A CA 1
ATOM 689 C C . ILE A 1 86 ? 3.473 -0.547 -15.937 1.00 86.69 86 ILE A C 1
ATOM 691 O O . ILE A 1 86 ? 4.592 -0.830 -15.513 1.00 86.69 86 ILE A O 1
ATOM 695 N N . TYR A 1 87 ? 3.232 -0.061 -17.148 1.00 86.88 87 TYR A N 1
ATOM 696 C CA . TYR A 1 87 ? 4.249 0.268 -18.140 1.00 86.88 87 TYR A CA 1
ATOM 697 C C . TYR A 1 87 ? 4.536 1.768 -18.067 1.00 86.88 87 TYR A C 1
ATOM 699 O O . TYR A 1 87 ? 3.606 2.576 -18.136 1.00 86.88 87 TYR A O 1
ATOM 707 N N . LEU A 1 88 ? 5.799 2.148 -17.866 1.00 84.56 88 LEU A N 1
ATOM 708 C CA . LEU A 1 88 ? 6.200 3.553 -17.728 1.00 84.56 88 LEU A CA 1
ATOM 709 C C . LEU A 1 88 ? 6.440 4.249 -19.080 1.00 84.56 88 LEU A C 1
ATOM 711 O O . LEU A 1 88 ? 6.553 5.474 -19.113 1.00 84.56 88 LEU A O 1
ATOM 715 N N . GLY A 1 89 ? 6.507 3.496 -20.181 1.00 76.00 89 GLY A N 1
ATOM 716 C CA . GLY A 1 89 ? 6.589 3.990 -21.556 1.00 76.00 89 GLY A CA 1
ATOM 717 C C . GLY A 1 89 ? 7.905 4.685 -21.915 1.00 76.00 89 GLY A C 1
ATOM 718 O O . GLY A 1 89 ? 7.960 5.389 -22.922 1.00 76.00 89 GLY A O 1
ATOM 719 N N . SER A 1 90 ? 8.955 4.560 -21.096 1.00 76.31 90 SER A N 1
ATOM 720 C CA . SER A 1 90 ? 10.279 5.121 -21.397 1.00 76.31 90 SER A CA 1
ATOM 721 C C . SER A 1 90 ? 11.400 4.474 -20.572 1.00 76.31 90 SER A C 1
ATOM 723 O O . SER A 1 90 ? 11.280 4.381 -19.347 1.00 76.31 90 SER A O 1
ATOM 725 N N . PRO A 1 91 ? 12.540 4.114 -21.198 1.00 70.31 91 PRO A N 1
ATOM 726 C CA . PRO A 1 91 ? 13.621 3.341 -20.573 1.00 70.31 91 PRO A CA 1
ATOM 727 C C . PRO A 1 91 ? 14.475 4.107 -19.535 1.00 70.31 91 PRO A C 1
ATOM 729 O O . PRO A 1 91 ? 15.497 3.594 -19.086 1.00 70.31 91 PRO A O 1
ATOM 732 N N . GLY A 1 92 ? 14.073 5.315 -19.128 1.00 70.31 92 GLY A N 1
ATOM 733 C CA . GLY A 1 92 ? 14.747 6.122 -18.097 1.00 70.31 92 GLY A CA 1
ATOM 734 C C . GLY A 1 92 ? 13.932 6.349 -16.819 1.00 70.31 92 GLY A C 1
ATOM 735 O O . GLY A 1 92 ? 14.456 6.913 -15.860 1.00 70.31 92 GLY A O 1
ATOM 736 N N . ASN A 1 93 ? 12.666 5.924 -16.785 1.00 79.44 93 ASN A N 1
ATOM 737 C CA . ASN A 1 93 ? 11.785 6.142 -15.640 1.00 79.44 93 ASN A CA 1
ATOM 738 C C . ASN A 1 93 ? 11.950 5.028 -14.601 1.00 79.44 93 ASN A C 1
ATOM 740 O O . ASN A 1 93 ? 12.039 3.853 -14.946 1.00 79.44 93 ASN A O 1
ATOM 744 N N . THR A 1 94 ? 11.969 5.392 -13.320 1.00 84.56 94 THR A N 1
ATOM 745 C CA . THR A 1 94 ? 12.067 4.438 -12.208 1.00 84.56 94 THR A CA 1
ATOM 746 C C . THR A 1 94 ? 10.707 4.197 -11.568 1.00 84.56 94 THR A C 1
ATOM 748 O O . THR A 1 94 ? 9.856 5.090 -11.502 1.00 84.56 94 THR A O 1
ATOM 751 N N . CYS A 1 95 ? 10.492 2.980 -11.069 1.00 85.81 95 CYS A N 1
ATOM 752 C CA . CYS A 1 95 ? 9.263 2.652 -10.366 1.00 85.81 95 CYS A CA 1
ATOM 753 C C . CYS A 1 95 ? 9.219 3.361 -9.004 1.00 85.81 95 CYS A C 1
ATOM 755 O O . CYS A 1 95 ? 10.140 3.268 -8.189 1.00 85.81 95 CYS A O 1
ATOM 757 N N . GLN A 1 96 ? 8.107 4.032 -8.707 1.00 87.12 96 GLN A N 1
ATOM 758 C CA . GLN A 1 96 ? 7.884 4.601 -7.377 1.00 87.12 96 GLN A CA 1
ATOM 759 C C . GLN A 1 96 ? 7.579 3.484 -6.370 1.00 87.12 96 GLN A C 1
ATOM 761 O O . GLN A 1 96 ? 6.828 2.559 -6.681 1.00 87.12 96 GLN A O 1
ATOM 766 N N . LYS A 1 97 ? 8.122 3.577 -5.147 1.00 86.62 97 LYS A N 1
ATOM 767 C CA . LYS A 1 97 ? 7.939 2.552 -4.096 1.00 86.62 97 LYS A CA 1
ATOM 768 C C . LYS A 1 97 ? 6.479 2.378 -3.663 1.00 86.62 97 LYS A C 1
ATOM 770 O O . LYS A 1 97 ? 6.043 1.257 -3.407 1.00 86.62 97 LYS A O 1
ATOM 775 N N . GLU A 1 98 ? 5.733 3.477 -3.574 1.00 85.50 98 GLU A N 1
ATOM 776 C CA . GLU A 1 98 ? 4.300 3.478 -3.279 1.00 85.50 98 GLU A CA 1
ATOM 777 C C . GLU A 1 98 ? 3.566 4.343 -4.297 1.00 85.50 98 GLU A C 1
ATOM 779 O O . GLU A 1 98 ? 3.987 5.463 -4.576 1.00 85.50 98 GLU A O 1
ATOM 784 N N . ILE A 1 99 ? 2.445 3.838 -4.805 1.00 86.31 99 ILE A N 1
ATOM 785 C CA . ILE A 1 99 ? 1.551 4.574 -5.701 1.00 86.31 99 ILE A CA 1
ATOM 786 C C . ILE A 1 99 ? 0.109 4.458 -5.218 1.00 86.31 99 ILE A C 1
ATOM 788 O O . ILE A 1 99 ? -0.245 3.544 -4.463 1.00 86.31 99 ILE A O 1
ATOM 792 N N . THR A 1 100 ? -0.761 5.339 -5.703 1.00 86.81 100 THR A N 1
ATOM 793 C CA . THR A 1 100 ? -2.199 5.071 -5.645 1.00 86.81 100 THR A CA 1
ATOM 794 C C . THR A 1 100 ? -2.493 3.849 -6.505 1.00 86.81 100 THR A C 1
ATOM 796 O O . THR A 1 100 ? -2.100 3.798 -7.669 1.00 86.81 100 THR A O 1
ATOM 799 N N . CYS A 1 101 ? -3.188 2.857 -5.944 1.00 84.19 101 CYS A N 1
ATOM 800 C CA . CYS A 1 101 ? -3.587 1.682 -6.704 1.00 84.19 101 CYS A CA 1
ATOM 801 C C . CYS A 1 101 ? -4.403 2.122 -7.925 1.00 84.19 101 CYS A C 1
ATOM 803 O O . CYS A 1 101 ? -5.477 2.708 -7.731 1.00 84.19 101 CYS A O 1
ATOM 805 N N . PRO A 1 102 ? -3.960 1.816 -9.159 1.00 78.25 102 PRO A N 1
ATOM 806 C CA . PRO A 1 102 ? -4.737 2.162 -10.339 1.00 78.25 102 PRO A CA 1
ATOM 807 C C . PRO A 1 102 ? -6.106 1.493 -10.233 1.00 78.25 102 PRO A C 1
ATOM 809 O O . PRO A 1 102 ? -6.223 0.385 -9.696 1.00 78.25 102 PRO A O 1
ATOM 812 N N . LYS A 1 103 ? -7.168 2.157 -10.687 1.00 76.50 103 LYS A N 1
ATOM 813 C CA . LYS A 1 103 ? -8.472 1.495 -10.820 1.00 76.50 103 LYS A CA 1
ATOM 814 C C . LYS A 1 103 ? -8.367 0.516 -11.994 1.00 76.50 103 LYS A C 1
ATOM 816 O O . LYS A 1 103 ? -7.651 0.796 -12.947 1.00 76.50 103 LYS A O 1
ATOM 821 N N . LYS A 1 104 ? -8.936 -0.681 -11.821 1.00 61.12 104 LYS A N 1
ATOM 822 C CA . LYS A 1 104 ? -9.080 -1.614 -12.945 1.00 61.12 104 LYS A CA 1
ATOM 823 C C . LYS A 1 104 ? -10.058 -1.020 -13.945 1.00 61.12 104 LYS A C 1
ATOM 825 O O . LYS A 1 104 ? -10.983 -0.332 -13.454 1.00 61.12 104 LYS A O 1
#

Foldseek 3Di:
DVVVVVVVVVVVVVVVVVVVVVPVVVVVVVPPDPPPDDDDPPPDPPPVVPDPDDFFKWFWDDWDQDVQWIKTWTHTPDPPDDIDIDIPRGRPDDDDGMDRDDDD

Solvent-accessible surface area (backbone atoms only — not comparable to full-atom values): 6696 Å² total; per-residue (Å²): 116,71,69,62,55,52,54,54,53,53,52,53,52,53,52,51,52,54,53,51,66,68,56,52,64,66,57,65,74,70,54,77,75,84,74,70,91,76,77,75,80,74,99,56,88,79,50,87,84,68,64,85,78,82,73,60,56,19,37,57,74,48,79,46,83,46,98,67,25,27,39,32,33,29,39,48,79,53,88,91,56,74,72,45,78,45,77,68,77,32,72,82,64,78,77,63,64,66,43,72,50,76,82,129

Sequence (104 aa):
MKNKIKKIQMRKILNSILIITFLIPSISISIPKSKGRTYAPEEGTFDRRKRIVIQPKCRLISERKVPGDVVCTYQSQKRGAKDKEIYLGSPGNTCQKEITCPKK

Secondary structure (DSSP, 8-state):
-HHHHHHHHHHHHHHHHHHHHHHHHHHHHHS-------PPPPSS---TT-----PPEEEEEEEEEETTEEEEEEEESSTTPPPEEEE-SSTTPPPPSEEEPPP-

Radius of gyration: 32.75 Å; Cα contacts (8 Å, |Δi|>4): 100; chains: 1; bounding box: 35×50×99 Å